Protein AF-A0A382W801-F1 (afdb_monomer)

Organism: NCBI:txid408172

Radius of gyration: 15.76 Å; Cα contacts (8 Å, |Δi|>4): 36; chains: 1; bounding box: 29×35×42 Å

InterPro domains:
  IPR036661 Luciferase-like domain superfamily [G3DSA:3.20.20.30] (1-73)
  IPR036661 Luciferase-like domain superfamily [SSF51679] (4-72)

Sequence (76 aa):
AAAALADGKLDKAADSITVEMQDQVAVVGTVEECRAALEKRRAAGLQLPVIAPFAVGDNMASHQHVIEALAPAKSP

Mean predicted aligned error: 7.96 Å

Solvent-accessible surface area (backbone atoms only — not comparable to full-atom values): 4809 Å² total; per-residue (Å²): 67,70,72,33,51,76,69,67,37,57,68,66,17,54,77,53,59,51,72,71,57,48,66,71,75,48,86,81,73,55,66,68,55,44,49,54,56,50,51,54,40,36,76,73,65,46,84,77,79,85,84,81,78,81,60,72,79,56,57,67,62,38,46,50,50,51,50,66,66,67,48,78,78,80,78,131

Foldseek 3Di:
DVVCVVVVVVVVVVVPQDPVNVVVPDQDDDLVSNQVVVVVVVVVPPVDDDDDFDDDPDPVVRVVVNCVSNPPDPDD

pLDDT: mean 83.88, std 8.63, range [44.72, 93.06]

Structure (mmCIF, N/CA/C/O backbone):
data_AF-A0A382W801-F1
#
_entry.id   AF-A0A382W801-F1
#
loop_
_atom_site.group_PDB
_atom_site.id
_atom_site.type_symbol
_atom_site.label_atom_id
_atom_site.label_alt_id
_atom_site.label_comp_id
_atom_site.label_asym_id
_atom_site.label_entity_id
_atom_site.label_seq_id
_atom_site.pdbx_PDB_ins_code
_atom_site.Cartn_x
_atom_site.Cartn_y
_atom_site.Cartn_z
_atom_site.occupancy
_atom_site.B_iso_or_equiv
_atom_site.auth_seq_id
_atom_site.auth_comp_id
_atom_site.auth_asym_id
_atom_site.auth_atom_id
_atom_site.pdbx_PDB_model_num
ATOM 1 N N . ALA A 1 1 ? -2.092 -13.665 -18.960 1.00 72.69 1 ALA A N 1
ATOM 2 C CA . ALA A 1 1 ? -0.892 -13.185 -18.247 1.00 72.69 1 ALA A CA 1
ATOM 3 C C . ALA A 1 1 ? 0.284 -14.162 -18.324 1.00 72.69 1 ALA A C 1
ATOM 5 O O . ALA A 1 1 ? 1.258 -13.842 -18.990 1.00 72.69 1 ALA A O 1
ATOM 6 N N . ALA A 1 2 ? 0.205 -15.358 -17.724 1.00 75.81 2 ALA A N 1
ATOM 7 C CA . ALA A 1 2 ? 1.357 -16.262 -17.558 1.00 75.81 2 ALA A CA 1
ATOM 8 C C 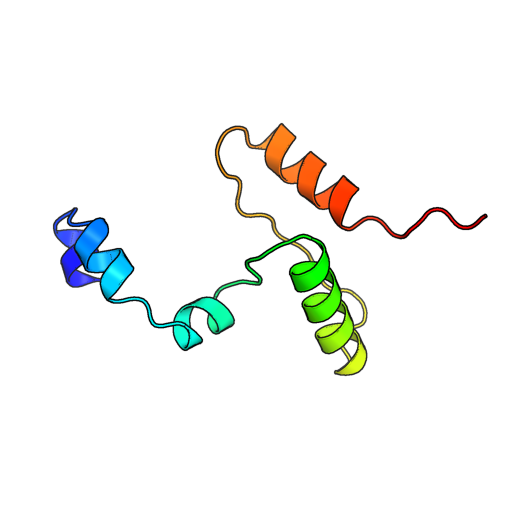. ALA A 1 2 ? 2.107 -16.637 -18.856 1.00 75.81 2 ALA A C 1
ATOM 10 O O . ALA A 1 2 ? 3.328 -16.530 -18.900 1.00 75.81 2 ALA A O 1
ATOM 11 N N . ALA A 1 3 ? 1.397 -17.008 -19.928 1.00 82.69 3 ALA A N 1
ATOM 12 C CA . ALA A 1 3 ? 2.032 -17.340 -21.210 1.00 82.69 3 ALA A CA 1
ATOM 13 C C . ALA A 1 3 ? 2.717 -16.126 -21.872 1.00 82.69 3 ALA A C 1
ATOM 15 O O . ALA A 1 3 ? 3.800 -16.250 -22.429 1.00 82.69 3 ALA A O 1
ATOM 16 N N . ALA A 1 4 ? 2.125 -14.931 -21.764 1.00 80.94 4 ALA A N 1
ATOM 17 C CA . ALA A 1 4 ? 2.740 -13.701 -22.265 1.00 80.94 4 ALA A CA 1
ATOM 18 C C . ALA A 1 4 ? 3.971 -13.293 -21.433 1.00 80.94 4 ALA A C 1
ATOM 20 O O . ALA A 1 4 ? 4.953 -12.828 -22.004 1.00 80.94 4 ALA A O 1
ATOM 21 N N . LEU A 1 5 ? 3.942 -13.524 -20.112 1.00 80.06 5 LEU A N 1
ATOM 22 C CA . LEU A 1 5 ? 5.090 -13.349 -19.214 1.00 80.06 5 LEU A CA 1
ATOM 23 C C . LEU A 1 5 ? 6.253 -14.269 -19.595 1.00 80.06 5 LEU A C 1
ATOM 25 O O . LEU A 1 5 ? 7.386 -13.806 -19.685 1.00 80.06 5 LEU A O 1
ATOM 29 N N . ALA A 1 6 ? 5.966 -15.551 -19.843 1.00 86.31 6 ALA A N 1
ATOM 30 C CA . ALA A 1 6 ? 6.968 -16.539 -20.243 1.00 86.31 6 ALA A CA 1
ATOM 31 C C . ALA A 1 6 ? 7.672 -16.159 -21.559 1.00 86.31 6 ALA A C 1
ATOM 33 O O . ALA A 1 6 ? 8.858 -16.427 -21.725 1.00 86.31 6 ALA A O 1
ATOM 34 N N . ASP A 1 7 ? 6.959 -15.465 -22.448 1.00 90.56 7 ASP A N 1
ATOM 35 C CA . ASP A 1 7 ? 7.471 -14.960 -23.723 1.00 90.56 7 ASP A CA 1
ATOM 36 C C . ASP A 1 7 ? 8.087 -13.545 -23.633 1.00 90.56 7 ASP A C 1
ATOM 38 O O . ASP A 1 7 ? 8.432 -12.961 -24.663 1.00 90.56 7 ASP A O 1
ATOM 42 N N . GLY A 1 8 ? 8.167 -12.941 -22.440 1.00 87.31 8 GLY A N 1
ATOM 43 C CA . GLY A 1 8 ? 8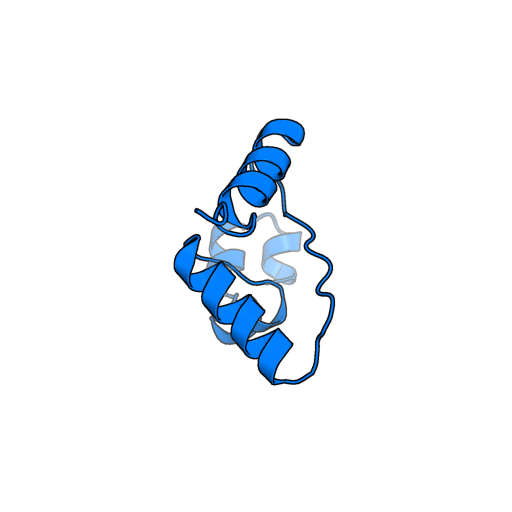.686 -11.580 -22.238 1.00 87.31 8 GLY A CA 1
ATOM 44 C C . GLY A 1 8 ? 7.805 -10.455 -22.807 1.00 87.31 8 GLY A C 1
ATOM 45 O O . GLY A 1 8 ? 8.250 -9.317 -22.935 1.00 87.31 8 GLY A O 1
ATOM 46 N N . LYS A 1 9 ? 6.546 -10.741 -23.157 1.00 88.31 9 LYS A N 1
ATOM 47 C CA . LYS A 1 9 ? 5.600 -9.788 -23.763 1.00 88.31 9 LYS A CA 1
ATOM 48 C C . LYS A 1 9 ? 4.860 -9.015 -22.669 1.00 88.31 9 LYS A C 1
ATOM 50 O O . LYS A 1 9 ? 3.685 -9.280 -22.411 1.00 88.31 9 LYS A O 1
ATOM 55 N N . LEU A 1 10 ? 5.561 -8.087 -22.019 1.00 84.19 10 LEU A N 1
ATOM 56 C CA . LEU A 1 10 ? 5.070 -7.377 -20.830 1.00 84.19 10 LEU A CA 1
ATOM 57 C C . LEU A 1 10 ? 3.780 -6.583 -21.084 1.00 84.19 10 LEU A C 1
ATOM 59 O O . LEU A 1 10 ? 2.843 -6.732 -20.306 1.00 84.19 10 LEU A O 1
ATOM 63 N N . ASP A 1 11 ? 3.674 -5.854 -22.199 1.00 85.19 11 ASP A N 1
ATOM 64 C CA . ASP A 1 11 ? 2.463 -5.080 -22.528 1.00 85.19 11 ASP A CA 1
ATOM 65 C C . ASP A 1 11 ? 1.231 -5.989 -22.659 1.00 85.19 11 ASP A C 1
ATOM 67 O O . ASP A 1 11 ? 0.212 -5.793 -22.003 1.00 85.19 11 ASP A O 1
ATOM 71 N N . LYS A 1 12 ? 1.364 -7.093 -23.406 1.00 82.31 12 LYS A N 1
ATOM 72 C CA . LYS A 1 12 ? 0.287 -8.087 -23.565 1.00 8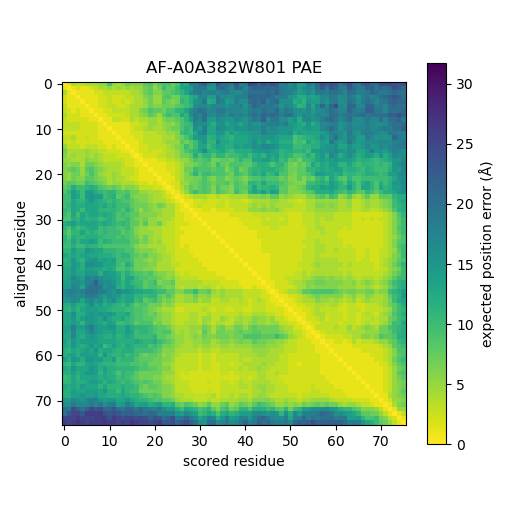2.31 12 LYS A CA 1
ATOM 73 C C . LYS A 1 12 ? -0.058 -8.807 -22.267 1.00 82.31 12 LYS A 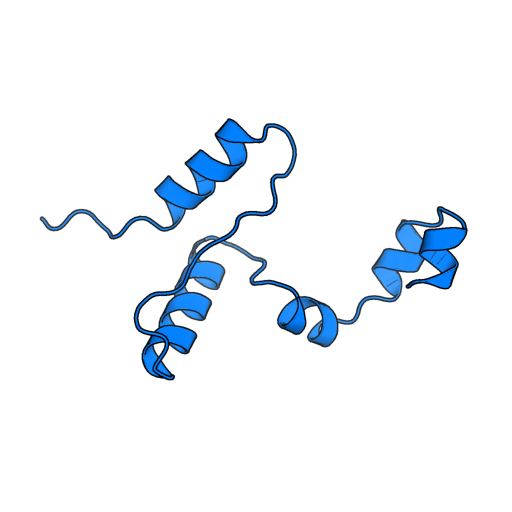C 1
ATOM 75 O O . LYS A 1 12 ? -1.166 -9.318 -22.109 1.00 82.31 12 LYS A O 1
ATOM 80 N N . ALA A 1 13 ? 0.910 -8.940 -21.368 1.00 82.12 13 ALA A N 1
ATOM 81 C CA . ALA A 1 13 ? 0.646 -9.499 -20.062 1.00 82.12 13 ALA A CA 1
ATOM 82 C C . ALA A 1 13 ? -0.132 -8.515 -19.187 1.00 82.12 13 ALA A C 1
ATOM 84 O O . ALA A 1 13 ? -1.098 -8.950 -18.559 1.00 82.12 13 ALA A O 1
ATOM 85 N N . ALA A 1 14 ? 0.237 -7.232 -19.198 1.00 80.88 14 ALA A N 1
ATOM 86 C CA . ALA A 1 14 ? -0.468 -6.170 -18.490 1.00 80.88 14 ALA A CA 1
ATOM 87 C C . ALA A 1 14 ? -1.929 -6.057 -18.955 1.00 80.88 14 ALA A C 1
ATOM 89 O O . ALA A 1 14 ? -2.824 -6.105 -18.116 1.00 80.88 14 ALA A O 1
ATOM 90 N N . ASP A 1 15 ? -2.177 -6.078 -20.270 1.00 84.88 15 ASP A N 1
ATOM 91 C CA . ASP A 1 15 ? -3.529 -6.051 -20.862 1.00 84.88 15 ASP A CA 1
ATOM 92 C C . ASP A 1 15 ? -4.434 -7.206 -20.396 1.00 84.88 15 ASP A C 1
ATOM 94 O O . ASP A 1 15 ? -5.657 -7.143 -20.490 1.00 84.88 15 ASP A O 1
ATOM 98 N N . SER A 1 16 ? -3.836 -8.298 -19.915 1.00 85.00 16 SER A N 1
ATOM 99 C CA . SER A 1 16 ? -4.558 -9.495 -19.480 1.00 85.00 16 SER A CA 1
ATOM 100 C C . SER A 1 16 ? -4.811 -9.569 -17.971 1.00 85.00 16 SER A C 1
ATOM 102 O O . SER A 1 16 ? -5.349 -10.575 -17.508 1.00 85.00 16 SER A O 1
ATOM 104 N N . ILE A 1 17 ? -4.398 -8.554 -17.204 1.00 79.75 17 ILE A N 1
ATOM 105 C CA . ILE A 1 17 ? -4.693 -8.439 -15.773 1.00 79.75 17 ILE A CA 1
ATOM 106 C C . ILE A 1 17 ? -5.967 -7.608 -15.610 1.00 79.75 17 ILE A C 1
ATOM 108 O O . ILE A 1 17 ? -5.959 -6.402 -15.851 1.00 79.75 17 ILE A O 1
ATOM 112 N N . THR A 1 18 ? -7.062 -8.243 -15.182 1.00 82.44 18 THR A N 1
ATOM 113 C CA . THR A 1 18 ? -8.326 -7.529 -14.934 1.00 82.44 18 THR A CA 1
ATOM 114 C C . THR A 1 18 ? -8.246 -6.678 -13.666 1.00 82.44 18 THR A C 1
ATOM 116 O O . THR A 1 18 ? -7.400 -6.914 -12.802 1.00 82.44 18 THR A O 1
ATOM 119 N N . VAL A 1 19 ? -9.149 -5.706 -13.526 1.00 75.62 19 VAL A N 1
ATOM 120 C CA . VAL A 1 19 ? -9.243 -4.860 -12.323 1.00 75.62 19 VAL A CA 1
ATOM 121 C C . VAL A 1 19 ? -9.491 -5.713 -11.075 1.00 75.62 19 VAL A C 1
ATOM 123 O O . VAL A 1 19 ? -8.829 -5.534 -10.058 1.00 75.62 19 VAL A O 1
ATOM 126 N N . GLU A 1 20 ? -10.346 -6.732 -11.175 1.00 78.00 20 GLU A N 1
ATOM 127 C CA . GLU A 1 20 ? -10.625 -7.653 -10.069 1.00 78.00 20 GLU A CA 1
ATOM 128 C C . GLU A 1 20 ? -9.383 -8.445 -9.646 1.00 78.00 20 GLU A C 1
ATOM 130 O O . GLU A 1 20 ? -9.206 -8.737 -8.464 1.00 78.00 20 GLU A O 1
ATOM 135 N N . MET A 1 21 ? -8.505 -8.796 -10.592 1.00 77.62 21 MET A N 1
ATOM 136 C CA . MET A 1 21 ? -7.236 -9.450 -10.271 1.00 77.62 21 MET A CA 1
ATOM 137 C C . MET A 1 21 ? -6.280 -8.498 -9.545 1.00 77.62 21 MET A C 1
ATOM 139 O O . MET A 1 21 ? -5.552 -8.942 -8.662 1.00 77.62 21 MET A O 1
ATOM 143 N N . GLN A 1 22 ? -6.282 -7.204 -9.881 1.00 70.88 22 GLN A N 1
ATOM 144 C CA . GLN A 1 22 ? -5.457 -6.200 -9.197 1.00 70.88 22 GLN A CA 1
ATOM 145 C C . GLN A 1 22 ? -5.896 -6.043 -7.735 1.00 70.88 22 GLN A C 1
ATOM 147 O O . GLN A 1 22 ? -5.057 -6.128 -6.836 1.00 70.88 22 GLN A O 1
ATOM 152 N N . ASP A 1 23 ? -7.209 -5.953 -7.499 1.00 72.44 23 ASP A N 1
ATOM 153 C CA . ASP A 1 23 ? -7.810 -5.838 -6.162 1.00 72.44 23 ASP A CA 1
ATOM 154 C C . ASP A 1 23 ? -7.509 -7.037 -5.245 1.00 72.44 23 ASP A C 1
ATOM 156 O O . ASP A 1 23 ? -7.493 -6.908 -4.016 1.00 72.44 23 ASP A O 1
ATOM 160 N N . GLN A 1 24 ? -7.281 -8.220 -5.825 1.00 75.06 24 GLN A N 1
ATOM 161 C CA . GLN A 1 24 ? -6.958 -9.439 -5.078 1.00 75.06 24 GLN A CA 1
ATOM 162 C C . GLN A 1 24 ? -5.489 -9.524 -4.651 1.00 75.06 24 GLN A C 1
ATOM 164 O O . GLN A 1 24 ? -5.181 -10.233 -3.692 1.00 75.06 24 GLN A O 1
ATOM 169 N N . VAL A 1 25 ? -4.580 -8.838 -5.349 1.00 72.31 25 VAL A N 1
ATOM 170 C CA . VAL A 1 25 ? -3.130 -8.992 -5.154 1.00 72.31 25 VAL A CA 1
ATOM 171 C C . VAL A 1 25 ? -2.579 -7.967 -4.168 1.00 72.31 25 VAL A C 1
ATOM 173 O O . VAL A 1 25 ? -1.763 -8.315 -3.314 1.00 72.31 25 VAL A O 1
ATOM 176 N N . ALA A 1 26 ? -3.012 -6.711 -4.265 1.00 80.19 26 ALA A N 1
ATOM 177 C CA . ALA A 1 26 ? -2.513 -5.637 -3.417 1.00 80.19 26 ALA A CA 1
ATOM 178 C C . ALA A 1 26 ? -3.518 -4.486 -3.317 1.00 80.19 26 ALA A C 1
ATOM 180 O O . ALA A 1 26 ? -4.482 -4.394 -4.068 1.00 80.19 26 ALA A O 1
ATOM 181 N N . VAL A 1 27 ? -3.267 -3.579 -2.378 1.00 85.38 27 VAL A N 1
ATOM 182 C CA . VAL A 1 27 ? -3.876 -2.249 -2.410 1.00 85.38 27 VAL A CA 1
ATOM 183 C C . VAL A 1 27 ? -2.954 -1.363 -3.233 1.00 85.38 27 VAL A C 1
ATOM 185 O O . VAL A 1 27 ? -1.796 -1.182 -2.861 1.00 85.38 27 VAL A O 1
ATOM 188 N N . VAL A 1 28 ? -3.458 -0.849 -4.348 1.00 84.00 28 VAL A N 1
ATOM 189 C CA . VAL A 1 28 ? -2.707 -0.000 -5.275 1.00 84.00 28 VAL A CA 1
ATOM 190 C C . VAL A 1 28 ? -3.540 1.243 -5.545 1.00 84.00 28 VAL A C 1
ATOM 192 O O . VAL A 1 28 ? -4.742 1.130 -5.767 1.00 84.00 28 VAL A O 1
ATOM 195 N N . GLY A 1 29 ? -2.917 2.417 -5.497 1.00 84.38 29 GLY A N 1
ATOM 196 C CA . GLY A 1 29 ? -3.614 3.683 -5.690 1.00 84.38 29 GLY A CA 1
ATOM 197 C C . GLY A 1 29 ? -2.891 4.850 -5.033 1.00 84.38 29 GLY A C 1
ATOM 198 O O . GLY A 1 29 ? -1.716 4.747 -4.666 1.00 84.38 29 GLY A O 1
ATOM 199 N N . THR A 1 30 ? -3.603 5.959 -4.862 1.00 89.44 30 THR A N 1
ATOM 200 C CA . THR A 1 30 ? -3.127 7.110 -4.091 1.00 89.44 30 THR A CA 1
ATOM 201 C C . THR A 1 30 ? -3.032 6.780 -2.598 1.00 89.44 30 THR A C 1
ATOM 203 O O . THR A 1 30 ? -3.516 5.750 -2.114 1.00 89.44 30 THR A O 1
ATOM 206 N N . VAL A 1 31 ? -2.419 7.682 -1.828 1.00 88.94 31 VAL A N 1
ATOM 207 C CA . VAL A 1 31 ? -2.323 7.559 -0.366 1.00 88.94 31 VAL A CA 1
ATOM 208 C C . VAL A 1 31 ? -3.712 7.471 0.274 1.00 88.94 31 VAL A C 1
ATOM 210 O O . VAL A 1 31 ? -3.932 6.657 1.172 1.00 88.94 31 VAL A O 1
ATOM 213 N N . GLU A 1 32 ? -4.661 8.276 -0.198 1.00 90.81 32 GLU A N 1
ATOM 214 C CA . GLU A 1 32 ? -6.035 8.337 0.304 1.00 90.81 32 GLU A CA 1
ATOM 215 C C . GLU A 1 32 ? -6.781 7.027 0.041 1.00 90.81 32 GLU A C 1
ATOM 217 O O . GLU A 1 32 ? -7.426 6.490 0.943 1.00 90.81 32 GLU A O 1
ATOM 222 N N . GLU A 1 33 ? -6.640 6.478 -1.167 1.00 90.44 33 GLU A N 1
ATOM 223 C CA . GLU A 1 33 ? -7.227 5.192 -1.553 1.00 90.44 33 GLU A CA 1
ATOM 224 C C . GLU A 1 33 ? -6.661 4.056 -0.695 1.00 90.44 33 GLU A C 1
ATOM 226 O O . GLU A 1 33 ? -7.410 3.234 -0.154 1.00 90.44 33 GLU A O 1
ATOM 231 N N . CYS A 1 34 ? -5.343 4.060 -0.476 1.00 90.44 34 CYS A N 1
ATOM 232 C CA . CYS A 1 34 ? -4.685 3.068 0.364 1.00 90.44 34 CYS A CA 1
ATOM 233 C C . CYS A 1 34 ? -5.155 3.146 1.823 1.00 90.44 34 CYS A C 1
ATOM 235 O O . CYS A 1 34 ? -5.450 2.118 2.439 1.00 90.44 34 CYS A O 1
ATOM 237 N N . ARG A 1 35 ? -5.291 4.360 2.372 1.00 90.12 35 ARG A N 1
ATOM 238 C CA . ARG A 1 35 ? -5.829 4.587 3.723 1.00 90.12 35 ARG A CA 1
ATOM 239 C C . ARG A 1 35 ? -7.272 4.111 3.846 1.00 90.12 35 ARG A C 1
ATOM 241 O O . ARG A 1 35 ? -7.579 3.363 4.772 1.00 90.12 35 ARG A O 1
ATOM 248 N N . ALA A 1 36 ? -8.140 4.471 2.903 1.00 90.94 36 ALA A N 1
ATOM 249 C CA . ALA A 1 36 ? -9.534 4.032 2.906 1.00 90.94 36 ALA A CA 1
ATOM 250 C C . ALA A 1 36 ? -9.648 2.497 2.874 1.00 90.94 36 ALA A C 1
ATOM 252 O O . ALA A 1 36 ? -10.446 1.902 3.604 1.00 90.94 36 ALA A O 1
ATOM 253 N N . ALA A 1 37 ? -8.802 1.836 2.082 1.00 89.81 37 ALA A N 1
ATOM 254 C CA . ALA A 1 37 ? -8.769 0.384 1.999 1.00 89.81 37 ALA A CA 1
ATOM 255 C C . ALA A 1 37 ? -8.257 -0.280 3.296 1.00 89.81 37 ALA A C 1
ATOM 257 O O . ALA A 1 37 ? -8.709 -1.379 3.638 1.00 89.81 37 ALA A O 1
ATOM 258 N N . LEU A 1 38 ? -7.331 0.351 4.027 1.00 88.94 38 LEU A N 1
ATOM 259 C CA . LEU A 1 38 ? -6.892 -0.115 5.348 1.00 88.94 38 LEU A CA 1
ATOM 260 C C . LEU A 1 38 ? -8.002 0.031 6.392 1.00 88.94 38 LEU A C 1
ATOM 262 O O . LEU A 1 38 ? -8.274 -0.922 7.121 1.00 88.94 38 LEU A O 1
ATOM 266 N N . GLU A 1 39 ? -8.697 1.167 6.419 1.00 90.00 39 GLU A N 1
ATOM 267 C CA . GLU A 1 39 ? -9.803 1.398 7.356 1.00 90.00 39 GLU A CA 1
ATOM 268 C C . GLU A 1 39 ? -10.980 0.453 7.108 1.00 90.00 39 GLU A C 1
ATOM 270 O O . GLU A 1 39 ? -11.523 -0.122 8.052 1.00 90.00 39 GLU A O 1
ATOM 275 N N . LYS A 1 40 ? -11.309 0.168 5.841 1.00 90.81 40 LYS A N 1
ATOM 276 C CA . LYS A 1 40 ? -12.292 -0.870 5.490 1.00 90.81 40 LYS A CA 1
ATOM 277 C C . LYS A 1 40 ? -11.918 -2.233 6.085 1.00 90.81 40 LYS A C 1
ATOM 279 O O . LYS A 1 40 ? -12.785 -2.944 6.590 1.00 90.81 40 LYS A O 1
ATOM 284 N N . ARG A 1 41 ? -10.633 -2.607 6.046 1.00 90.12 41 ARG A N 1
ATOM 285 C CA . ARG A 1 41 ? -10.148 -3.872 6.624 1.00 90.12 41 ARG A CA 1
ATOM 286 C C . ARG A 1 41 ? -10.189 -3.854 8.153 1.00 90.12 41 ARG A C 1
ATOM 288 O O . ARG A 1 41 ? -10.602 -4.851 8.743 1.00 90.12 41 ARG A O 1
ATOM 295 N N . ARG A 1 42 ? -9.835 -2.735 8.796 1.00 89.69 42 ARG A N 1
ATOM 296 C CA . ARG A 1 42 ? -9.979 -2.567 10.255 1.00 89.69 42 ARG A CA 1
ATOM 297 C C . ARG A 1 42 ? -11.433 -2.705 10.697 1.00 89.69 42 ARG A C 1
ATOM 299 O O . ARG A 1 42 ? -11.706 -3.451 11.633 1.00 89.69 42 ARG A O 1
ATOM 306 N N . ALA A 1 43 ? -12.361 -2.065 9.985 1.00 91.06 43 ALA A N 1
ATOM 307 C CA . ALA A 1 43 ? -13.798 -2.171 10.241 1.00 91.06 43 ALA A CA 1
ATOM 308 C C . ALA A 1 43 ? -14.326 -3.609 10.077 1.00 91.06 43 ALA A C 1
ATOM 310 O O . ALA A 1 43 ? -15.255 -4.005 10.774 1.00 91.06 43 ALA A O 1
ATOM 311 N N . ALA A 1 44 ? -13.702 -4.413 9.210 1.00 91.56 44 ALA A N 1
ATOM 312 C CA . ALA A 1 44 ? -13.990 -5.840 9.056 1.00 91.56 44 ALA A CA 1
ATOM 313 C C . ALA A 1 44 ? -13.328 -6.737 10.129 1.00 91.56 44 ALA A C 1
ATOM 315 O O . ALA A 1 44 ? -13.457 -7.957 10.067 1.00 91.56 44 ALA A O 1
ATOM 316 N N . GLY A 1 45 ? -12.618 -6.158 11.105 1.00 91.69 45 GLY A N 1
ATOM 317 C CA . GLY A 1 45 ? -11.999 -6.874 12.223 1.00 91.69 45 GLY A CA 1
ATOM 318 C C . GLY A 1 45 ? -10.482 -7.071 12.120 1.00 91.69 45 GLY A C 1
ATOM 319 O O . GLY A 1 45 ? -9.893 -7.656 13.029 1.00 91.69 45 GLY A O 1
ATOM 320 N N . LEU A 1 46 ? -9.815 -6.571 11.071 1.00 88.06 46 LEU A N 1
ATOM 321 C CA . LEU A 1 46 ? -8.353 -6.642 10.955 1.00 88.06 46 LEU A CA 1
ATOM 322 C C . LEU A 1 46 ? -7.685 -5.555 11.815 1.00 88.06 46 LEU A C 1
ATOM 324 O O . LEU A 1 46 ? -7.389 -4.460 11.344 1.00 88.06 46 LEU A O 1
ATOM 328 N N . GLN A 1 47 ? -7.453 -5.854 13.092 1.00 83.19 47 GLN A N 1
ATOM 329 C CA . GLN A 1 47 ? -7.010 -4.864 14.085 1.00 83.19 47 GLN A CA 1
ATOM 330 C C . GLN A 1 47 ? -5.582 -4.336 13.858 1.00 83.19 47 GLN A C 1
ATOM 332 O O . GLN A 1 47 ? -5.311 -3.163 14.128 1.00 83.19 47 GLN A O 1
ATOM 337 N N . LEU A 1 48 ? -4.678 -5.176 13.342 1.00 84.75 48 LEU A N 1
ATOM 338 C CA . LEU A 1 48 ? -3.266 -4.840 13.138 1.00 84.75 48 LEU A CA 1
ATOM 339 C C . LEU A 1 48 ? -2.793 -5.279 11.739 1.00 84.75 48 LEU A C 1
ATOM 341 O O . LEU A 1 48 ? -2.201 -6.349 11.598 1.00 84.75 48 LEU A O 1
ATOM 345 N N . PRO A 1 49 ? -3.084 -4.496 10.684 1.00 83.06 49 PRO A N 1
ATOM 346 C CA . PRO A 1 49 ? -2.628 -4.823 9.339 1.00 83.06 49 PRO A CA 1
ATOM 347 C C . PRO A 1 49 ? -1.099 -4.710 9.240 1.00 83.06 49 PRO A C 1
ATOM 349 O O . PRO A 1 49 ? -0.527 -3.671 9.567 1.00 83.06 49 PRO A O 1
ATOM 352 N N . VAL A 1 50 ? -0.444 -5.764 8.748 1.00 86.12 50 VAL A N 1
ATOM 353 C CA . VAL A 1 50 ? 0.956 -5.700 8.304 1.00 86.12 50 VAL A CA 1
ATOM 354 C C . VAL A 1 50 ? 0.978 -5.099 6.904 1.00 86.12 50 VAL A C 1
ATOM 356 O O . VAL A 1 50 ? 0.288 -5.582 6.008 1.00 86.12 50 VAL A O 1
ATOM 359 N N . ILE A 1 51 ? 1.767 -4.044 6.719 1.00 86.19 51 ILE A N 1
ATOM 360 C CA . ILE A 1 51 ? 1.909 -3.350 5.439 1.00 86.19 51 ILE A CA 1
ATOM 361 C C . ILE A 1 51 ? 3.254 -3.754 4.842 1.00 86.19 51 ILE A C 1
ATOM 36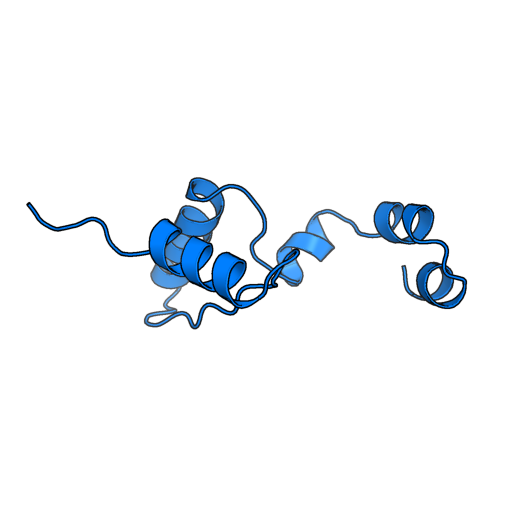3 O O . ILE A 1 51 ? 4.294 -3.502 5.444 1.00 86.19 51 ILE A O 1
ATOM 367 N N . ALA A 1 52 ? 3.220 -4.383 3.668 1.00 86.69 52 ALA A N 1
ATOM 368 C CA . ALA A 1 52 ? 4.401 -4.793 2.915 1.00 86.69 52 ALA A CA 1
ATOM 369 C C . ALA A 1 52 ? 4.450 -4.014 1.587 1.00 86.69 52 ALA A C 1
ATOM 371 O O . ALA A 1 52 ? 3.759 -4.392 0.639 1.00 86.69 52 ALA A O 1
ATOM 372 N N . PRO A 1 53 ? 5.201 -2.900 1.517 1.00 86.31 53 PRO A N 1
ATOM 373 C CA . PRO A 1 53 ? 5.354 -2.130 0.289 1.00 86.31 53 PRO A CA 1
ATOM 374 C C . PRO A 1 53 ? 6.044 -2.938 -0.812 1.00 86.31 53 PRO A C 1
ATOM 376 O O . PRO A 1 53 ? 7.049 -3.604 -0.567 1.00 86.31 53 PRO A O 1
ATOM 379 N N . PHE A 1 54 ? 5.566 -2.807 -2.048 1.00 84.75 54 PHE A N 1
ATOM 380 C CA . PHE A 1 54 ? 6.331 -3.219 -3.222 1.00 84.75 54 PHE A CA 1
ATOM 381 C C . PHE A 1 54 ? 7.183 -2.039 -3.685 1.00 84.75 54 PHE A C 1
ATOM 383 O O . PHE A 1 54 ? 6.653 -1.028 -4.141 1.00 84.75 54 PHE A O 1
ATOM 390 N N . ALA A 1 55 ? 8.502 -2.149 -3.525 1.00 83.12 55 ALA A N 1
ATOM 391 C CA . ALA A 1 55 ? 9.416 -1.078 -3.900 1.00 83.12 55 ALA A CA 1
ATOM 392 C C . ALA A 1 55 ? 9.437 -0.866 -5.419 1.00 83.12 55 ALA A C 1
ATOM 394 O O . ALA A 1 55 ? 9.641 -1.810 -6.184 1.00 83.12 55 ALA A O 1
ATOM 395 N N . VAL A 1 56 ? 9.283 0.390 -5.836 1.00 80.06 56 VAL A N 1
ATOM 396 C CA . VAL A 1 56 ? 9.472 0.824 -7.220 1.00 80.06 56 VAL A CA 1
ATOM 397 C C . VAL A 1 56 ? 10.687 1.744 -7.236 1.00 80.06 56 VAL A C 1
ATOM 399 O O . VAL A 1 56 ? 10.645 2.854 -6.715 1.00 80.06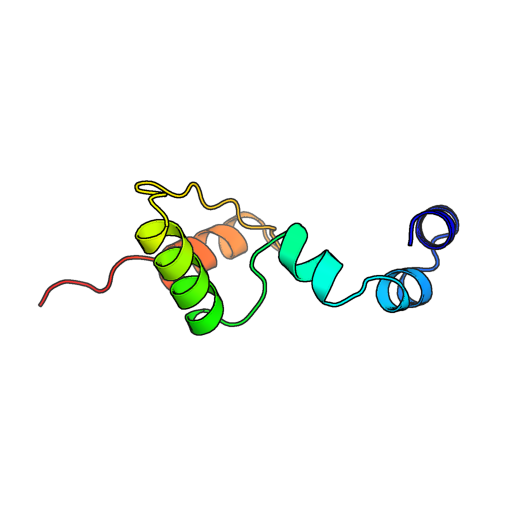 56 VAL A O 1
ATOM 402 N N . GLY A 1 57 ? 11.793 1.270 -7.811 1.00 84.50 57 GLY A N 1
ATOM 403 C CA . GLY A 1 57 ? 13.077 1.969 -7.740 1.00 84.50 57 GLY A CA 1
ATOM 404 C C . GLY A 1 57 ? 13.828 1.656 -6.446 1.00 84.50 57 GLY A C 1
ATOM 405 O O . GLY A 1 57 ? 13.987 0.487 -6.094 1.00 84.50 57 GLY A O 1
ATOM 406 N N . ASP A 1 58 ? 14.331 2.687 -5.761 1.00 93.06 58 ASP A N 1
ATOM 407 C CA . ASP A 1 58 ? 15.120 2.489 -4.544 1.00 93.06 58 ASP A CA 1
ATOM 408 C C . ASP A 1 58 ? 14.280 1.875 -3.417 1.00 93.06 58 ASP A C 1
ATOM 410 O O . ASP A 1 58 ? 13.173 2.328 -3.104 1.00 93.06 58 ASP A O 1
ATOM 414 N N . ASN A 1 59 ? 14.830 0.829 -2.799 1.00 89.44 59 ASN A N 1
ATOM 415 C CA . ASN A 1 59 ? 14.122 0.047 -1.799 1.00 89.44 59 ASN A CA 1
ATOM 416 C C . ASN A 1 59 ? 13.867 0.869 -0.531 1.00 89.44 59 ASN A C 1
ATOM 418 O O . ASN A 1 59 ? 12.726 0.932 -0.076 1.00 89.44 59 ASN A O 1
ATOM 422 N N . MET A 1 60 ? 14.893 1.538 -0.001 1.00 92.75 60 MET A N 1
ATOM 423 C CA . MET A 1 60 ? 14.790 2.298 1.246 1.00 92.75 60 MET A CA 1
ATOM 424 C C . MET A 1 60 ? 13.800 3.455 1.095 1.00 92.75 60 MET A C 1
ATOM 426 O O . MET A 1 60 ? 12.862 3.574 1.885 1.00 92.75 6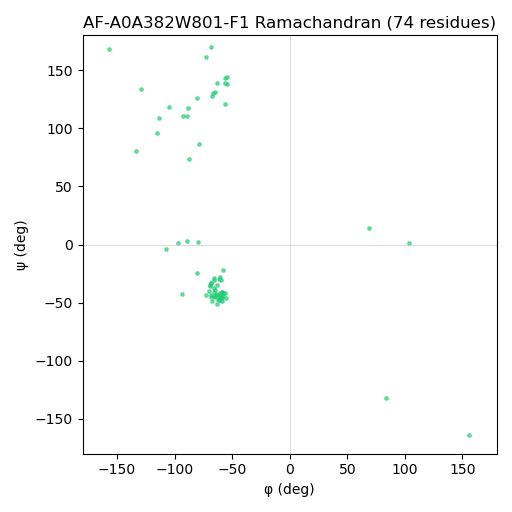0 MET A O 1
ATOM 430 N N . ALA A 1 61 ? 13.966 4.262 0.046 1.00 91.69 61 ALA A N 1
ATOM 431 C CA . ALA A 1 61 ? 13.113 5.410 -0.228 1.00 91.69 61 ALA A CA 1
ATOM 432 C C . ALA A 1 61 ? 11.648 4.998 -0.430 1.00 91.69 61 ALA A C 1
ATOM 434 O O . ALA A 1 61 ? 10.755 5.637 0.125 1.00 91.69 61 ALA A O 1
ATOM 435 N N . SER A 1 62 ? 11.393 3.898 -1.151 1.00 88.62 62 SER A N 1
ATOM 436 C CA . SER A 1 62 ? 10.029 3.385 -1.346 1.00 88.62 62 SER A CA 1
ATOM 437 C C . SER A 1 62 ? 9.357 3.017 -0.021 1.00 88.62 62 SER A C 1
ATOM 439 O O . SER A 1 62 ? 8.204 3.374 0.215 1.00 88.62 62 SER A O 1
ATOM 441 N N . HIS A 1 63 ? 10.072 2.319 0.867 1.00 92.00 63 HIS A N 1
ATOM 442 C CA . 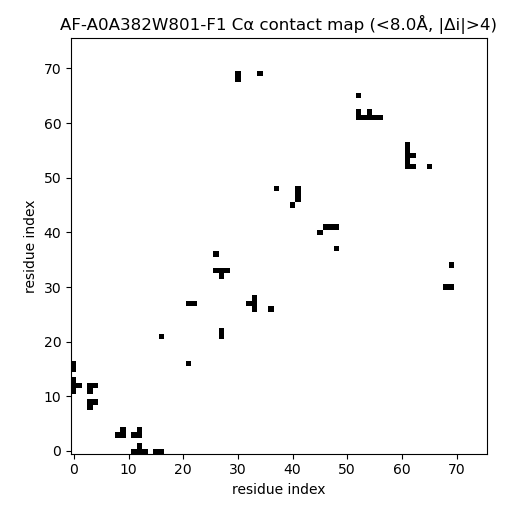HIS A 1 63 ? 9.525 1.919 2.165 1.00 92.00 63 HIS A CA 1
ATOM 443 C C . HIS A 1 63 ? 9.305 3.123 3.078 1.00 92.00 63 HIS A C 1
ATOM 445 O O . HIS A 1 63 ? 8.253 3.225 3.710 1.00 92.00 63 HIS A O 1
ATOM 451 N N . GLN A 1 64 ? 10.268 4.047 3.118 1.00 92.44 64 GLN A N 1
ATOM 452 C CA . GLN A 1 64 ? 10.149 5.270 3.903 1.00 92.44 64 GLN A CA 1
ATOM 453 C C . GLN A 1 64 ? 8.948 6.104 3.450 1.00 92.44 64 GLN A C 1
ATOM 455 O O . GLN A 1 64 ? 8.157 6.526 4.291 1.00 92.44 64 GLN A O 1
ATOM 460 N N . HIS A 1 65 ? 8.749 6.255 2.138 1.00 90.44 65 HIS A N 1
ATOM 461 C CA . HIS A 1 65 ? 7.601 6.972 1.597 1.00 90.44 65 HIS A CA 1
ATOM 462 C C . HIS A 1 65 ? 6.272 6.362 2.056 1.00 90.44 65 HIS A C 1
ATOM 464 O O . HIS A 1 65 ? 5.385 7.090 2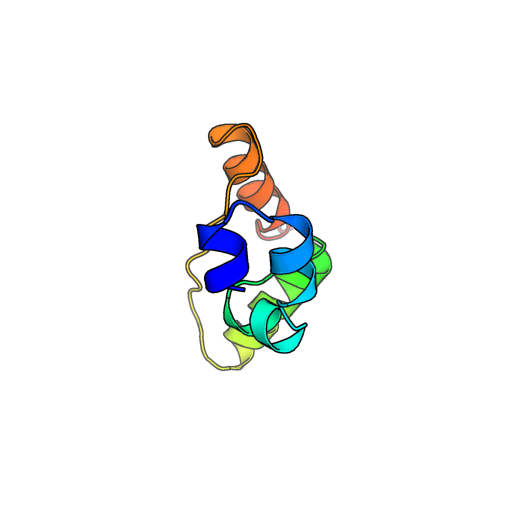.493 1.00 90.44 65 HIS A O 1
ATOM 470 N N . VAL A 1 66 ? 6.135 5.031 2.029 1.00 90.81 66 VAL A N 1
ATOM 471 C CA . VAL A 1 66 ? 4.912 4.368 2.512 1.00 90.81 66 VAL A CA 1
ATOM 472 C C . VAL A 1 66 ? 4.721 4.545 4.019 1.00 90.81 66 VAL A C 1
ATOM 474 O O . VAL A 1 66 ? 3.601 4.807 4.457 1.00 90.81 66 VAL A O 1
ATOM 477 N N . ILE A 1 67 ? 5.789 4.444 4.818 1.00 90.00 67 ILE A N 1
ATOM 478 C CA . ILE A 1 67 ? 5.718 4.681 6.268 1.00 90.00 67 ILE A CA 1
ATOM 479 C C . ILE A 1 67 ? 5.221 6.101 6.552 1.00 90.00 67 ILE A C 1
ATOM 481 O O . ILE A 1 67 ? 4.291 6.271 7.336 1.00 90.00 67 ILE A O 1
ATOM 485 N N . GLU A 1 68 ? 5.798 7.110 5.904 1.00 91.00 68 GLU A N 1
ATOM 486 C CA . GLU A 1 68 ? 5.410 8.513 6.078 1.00 91.00 68 GLU A CA 1
ATOM 487 C C . GLU A 1 68 ? 3.979 8.768 5.589 1.00 91.00 68 GLU A C 1
ATOM 489 O O . GLU A 1 68 ? 3.176 9.386 6.292 1.00 91.00 68 GLU A O 1
ATOM 494 N N . ALA A 1 69 ? 3.627 8.232 4.420 1.00 89.44 69 ALA A N 1
ATOM 495 C CA . ALA A 1 69 ? 2.313 8.394 3.812 1.00 89.44 69 ALA A CA 1
ATOM 496 C C . ALA A 1 69 ? 1.188 7.732 4.613 1.00 89.44 69 ALA A C 1
ATOM 498 O O . ALA A 1 69 ? 0.057 8.220 4.574 1.00 89.44 69 ALA A O 1
ATOM 499 N N . LEU A 1 70 ? 1.467 6.643 5.337 1.00 86.44 70 LEU A N 1
ATOM 500 C CA . LEU A 1 70 ? 0.473 5.873 6.095 1.00 86.44 70 LEU A CA 1
ATOM 501 C C . LEU A 1 70 ? 0.574 6.052 7.613 1.00 86.44 70 LEU A C 1
ATOM 503 O O . LEU A 1 70 ? -0.286 5.547 8.339 1.00 86.44 70 LEU A O 1
ATOM 507 N N . ALA A 1 71 ? 1.565 6.798 8.104 1.00 84.50 71 ALA A N 1
ATOM 508 C CA . ALA A 1 71 ? 1.682 7.128 9.517 1.00 84.50 71 ALA A CA 1
ATOM 509 C C . ALA A 1 71 ? 0.384 7.780 10.037 1.00 84.50 71 ALA A C 1
ATOM 511 O O . ALA A 1 71 ? -0.281 8.531 9.311 1.00 84.50 71 ALA A O 1
ATOM 512 N N . PRO A 1 72 ? -0.023 7.510 11.287 1.00 74.81 72 PRO A N 1
ATOM 513 C CA . PRO A 1 72 ? -1.132 8.234 11.894 1.00 74.81 72 PRO A CA 1
ATOM 514 C C . PRO A 1 72 ? -0.844 9.741 11.868 1.00 74.81 72 PRO A C 1
ATOM 516 O O . PRO A 1 72 ? 0.302 10.165 12.029 1.00 74.81 72 PRO A O 1
ATOM 519 N N . ALA A 1 73 ? -1.883 10.552 11.651 1.00 70.81 73 ALA A N 1
ATOM 520 C CA . ALA A 1 73 ? -1.745 11.999 11.769 1.00 70.81 73 ALA A CA 1
ATOM 521 C C . ALA A 1 73 ? -1.207 12.330 13.169 1.00 70.81 73 ALA A C 1
ATOM 523 O O . ALA A 1 73 ? -1.624 11.708 14.150 1.00 70.81 73 ALA A O 1
ATOM 524 N N . LYS A 1 74 ? -0.274 13.286 13.269 1.00 58.75 74 LYS A N 1
ATOM 525 C CA . LYS A 1 74 ? 0.151 13.787 14.580 1.00 58.75 74 LYS A CA 1
ATOM 526 C C . LYS A 1 74 ? -1.092 14.279 15.315 1.00 58.75 74 LYS A C 1
ATOM 528 O O . LYS A 1 74 ? -1.785 15.159 14.806 1.00 58.75 74 LYS A O 1
ATOM 533 N N . SER A 1 75 ? -1.364 13.704 16.486 1.00 44.72 75 SER A N 1
ATOM 534 C CA . SER A 1 75 ? -2.303 14.311 17.425 1.00 44.72 75 SER A CA 1
ATOM 535 C C . SER A 1 75 ? -1.855 15.755 17.694 1.00 44.72 75 SER A C 1
ATOM 537 O O . SER A 1 75 ? -0.641 15.975 17.784 1.00 44.72 75 SER A O 1
ATOM 539 N N . PRO A 1 76 ? -2.792 16.718 17.755 1.00 54.41 76 PRO A N 1
ATOM 540 C CA . PRO A 1 76 ? -2.476 18.107 18.075 1.00 54.41 76 PRO A CA 1
ATOM 541 C C . PRO A 1 76 ? -1.823 18.248 19.454 1.00 54.41 76 PRO A C 1
ATOM 543 O O . PRO A 1 76 ? -2.098 17.399 20.336 1.00 54.41 76 PRO A O 1
#

Secondary structure (DSSP, 8-state):
-HHHHHTT-HHHHHTT--HHHHHHH---S-HHHHHHHHHHHHHTT--S-------SS-HHHHHHHHHHHHSPPPP-